Protein AF-A0A174I471-F1 (afdb_monomer)

Secondary structure (DSSP, 8-state):
-HHHHHHHHHHHHHHHHHHHHHHTGGGTSTT--HHHHHHHHHHHHHHHHHHHHHHHHTT---STT-HHHHHHHHHHHHHHHHHHHHHHHHHHHHHHHH-

Sequence (99 aa):
MYKRIIIYIFLYNVMWIASIAMCYLDRFIDNINYTFQDFLIIFFELLARTTFVVGAISLFPQEPYSNKRVWFYYMIMGGSLAIIDTFIRLVGTLQKLLF

Structure (mmCIF, N/CA/C/O backbone):
data_AF-A0A174I471-F1
#
_entry.id   AF-A0A174I471-F1
#
loop_
_atom_site.group_PDB
_atom_site.id
_atom_site.type_symbol
_atom_site.label_atom_id
_atom_site.label_alt_id
_atom_site.label_comp_id
_atom_site.label_asym_id
_atom_site.label_entity_id
_atom_site.label_seq_id
_atom_site.pdbx_PDB_ins_code
_atom_site.Cartn_x
_atom_site.Cartn_y
_atom_site.Cartn_z
_atom_site.occupancy
_atom_site.B_iso_or_equiv
_atom_site.auth_seq_id
_atom_site.auth_comp_id
_atom_site.auth_asym_id
_atom_site.auth_atom_id
_atom_site.pdbx_PDB_model_num
ATOM 1 N N . MET A 1 1 ? -21.101 -6.611 10.318 1.00 62.16 1 MET A N 1
ATOM 2 C CA . MET A 1 1 ? -19.719 -6.175 10.620 1.00 62.16 1 MET A CA 1
ATOM 3 C C . MET A 1 1 ? -18.684 -7.146 10.049 1.00 62.16 1 MET A C 1
ATOM 5 O O . MET A 1 1 ? -17.986 -6.757 9.126 1.00 62.16 1 MET A O 1
ATOM 9 N N . TYR A 1 2 ? -18.672 -8.419 10.466 1.00 69.56 2 TYR A N 1
ATOM 10 C CA . TYR A 1 2 ? -17.686 -9.433 10.036 1.00 69.56 2 TYR A CA 1
ATOM 11 C C . TYR A 1 2 ? -17.497 -9.590 8.515 1.00 69.56 2 TYR A C 1
ATOM 13 O O . TYR A 1 2 ? -16.368 -9.577 8.040 1.00 69.56 2 TYR A O 1
ATOM 21 N N . LYS A 1 3 ? -18.582 -9.655 7.727 1.00 79.56 3 LYS A N 1
ATOM 22 C CA . LYS A 1 3 ? -18.484 -9.770 6.256 1.00 79.56 3 LYS A CA 1
ATOM 23 C C . LYS A 1 3 ? -17.699 -8.622 5.603 1.00 79.56 3 LYS A C 1
ATOM 25 O O . LYS A 1 3 ? -16.954 -8.868 4.666 1.00 79.56 3 LYS A O 1
ATOM 30 N N . ARG A 1 4 ? -17.833 -7.384 6.101 1.00 78.94 4 ARG A N 1
ATOM 31 C CA . ARG A 1 4 ? -17.100 -6.225 5.553 1.00 78.94 4 ARG A CA 1
ATOM 32 C C . ARG A 1 4 ? -15.609 -6.307 5.876 1.00 78.94 4 ARG A C 1
ATOM 34 O O . ARG A 1 4 ? -14.795 -6.049 5.002 1.00 78.94 4 ARG A O 1
ATOM 41 N N . ILE A 1 5 ? -15.266 -6.739 7.090 1.00 83.56 5 ILE A N 1
ATOM 42 C CA . ILE A 1 5 ? -13.874 -6.950 7.518 1.00 83.56 5 ILE A CA 1
ATOM 43 C C . ILE A 1 5 ? -13.185 -7.964 6.612 1.00 83.56 5 ILE A C 1
ATOM 45 O O . ILE A 1 5 ? -12.105 -7.696 6.100 1.00 83.56 5 ILE A O 1
ATOM 49 N N . ILE A 1 6 ? -13.837 -9.107 6.385 1.00 87.31 6 ILE A N 1
ATOM 50 C CA . ILE A 1 6 ? -13.298 -10.185 5.550 1.00 87.31 6 ILE A CA 1
ATOM 51 C C . ILE A 1 6 ? -13.014 -9.678 4.134 1.00 87.31 6 ILE A C 1
ATOM 53 O O . ILE A 1 6 ? -11.959 -9.982 3.590 1.00 87.31 6 ILE A O 1
ATOM 57 N N . ILE A 1 7 ? -13.906 -8.861 3.564 1.00 90.88 7 ILE A N 1
ATOM 58 C CA . ILE A 1 7 ? -13.706 -8.271 2.234 1.00 90.88 7 ILE A CA 1
ATOM 59 C C . ILE A 1 7 ? -12.475 -7.359 2.215 1.00 90.88 7 ILE A C 1
ATOM 61 O O . ILE A 1 7 ? -11.635 -7.515 1.337 1.00 90.88 7 ILE A O 1
ATOM 65 N N . TYR A 1 8 ? -12.326 -6.444 3.177 1.00 90.06 8 TYR A N 1
ATOM 66 C CA . TYR A 1 8 ? -11.164 -5.547 3.206 1.00 90.06 8 TYR A CA 1
ATOM 67 C C . TYR A 1 8 ? -9.849 -6.289 3.446 1.00 90.06 8 TYR A C 1
ATOM 69 O O . TYR A 1 8 ? -8.851 -5.962 2.811 1.00 90.06 8 TYR A O 1
ATOM 77 N N . ILE A 1 9 ? -9.848 -7.316 4.301 1.00 90.19 9 ILE A N 1
ATOM 78 C CA . ILE A 1 9 ? -8.680 -8.183 4.500 1.00 90.19 9 ILE A CA 1
ATOM 79 C C . ILE A 1 9 ? -8.352 -8.923 3.204 1.00 90.19 9 ILE A C 1
ATOM 81 O O . ILE A 1 9 ? -7.195 -8.958 2.796 1.00 90.19 9 ILE A O 1
ATOM 85 N N . PHE A 1 10 ? -9.351 -9.497 2.538 1.00 93.94 10 PHE A N 1
ATOM 86 C CA . PHE A 1 10 ? -9.148 -10.196 1.275 1.00 93.94 10 PHE A CA 1
ATOM 87 C C . PHE A 1 10 ? -8.571 -9.259 0.207 1.00 93.94 10 PHE A C 1
ATOM 89 O O . PHE A 1 10 ? -7.534 -9.566 -0.371 1.00 93.94 10 PHE A O 1
ATOM 96 N N . LEU A 1 11 ? -9.176 -8.085 0.008 1.00 94.12 11 LEU A N 1
ATOM 97 C CA . LEU A 1 11 ? -8.710 -7.083 -0.954 1.00 94.12 11 LEU A CA 1
ATOM 98 C C . LEU A 1 11 ? -7.286 -6.606 -0.650 1.00 94.12 11 LEU A C 1
ATOM 100 O O . LEU A 1 11 ? -6.460 -6.544 -1.555 1.00 94.12 11 LEU A O 1
ATOM 104 N N . TYR A 1 12 ? -6.983 -6.333 0.621 1.00 93.81 12 TYR A N 1
ATOM 105 C CA . TYR A 1 12 ? -5.638 -5.975 1.067 1.00 93.81 12 TYR A CA 1
ATOM 106 C C . TYR A 1 12 ? -4.607 -7.038 0.670 1.00 93.81 12 TYR A C 1
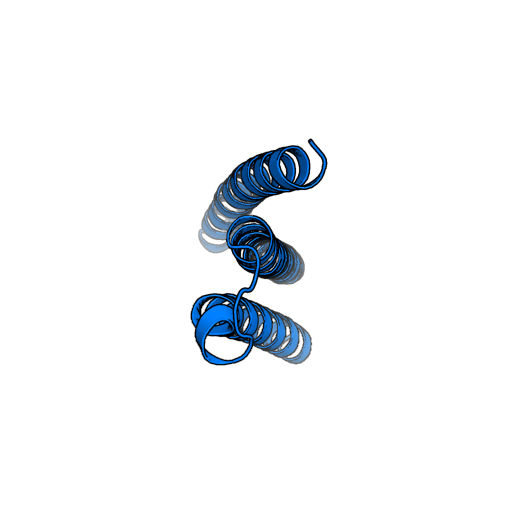ATOM 108 O O . TYR A 1 12 ? -3.586 -6.715 0.068 1.00 93.81 12 TYR A O 1
ATOM 116 N N . ASN A 1 13 ? -4.889 -8.313 0.958 1.00 94.38 13 ASN A N 1
ATOM 117 C CA . ASN A 1 13 ? -3.984 -9.412 0.624 1.00 94.38 13 ASN A CA 1
ATOM 118 C C . ASN A 1 13 ? -3.834 -9.593 -0.891 1.00 94.38 13 ASN A C 1
ATOM 120 O O . ASN A 1 13 ? -2.721 -9.790 -1.368 1.00 94.38 13 ASN A O 1
ATOM 124 N N . VAL A 1 14 ? -4.923 -9.479 -1.655 1.00 96.25 14 VAL A N 1
ATOM 125 C CA . VAL A 1 14 ? -4.880 -9.558 -3.123 1.00 96.25 14 VAL A CA 1
ATOM 126 C C . VAL A 1 14 ? -3.985 -8.464 -3.707 1.00 96.25 14 VAL A C 1
ATOM 128 O O . VAL A 1 14 ? -3.177 -8.750 -4.585 1.00 96.25 14 VAL A O 1
ATOM 131 N N . MET A 1 15 ? -4.074 -7.230 -3.204 1.00 96.31 15 MET A N 1
ATOM 132 C CA . MET A 1 15 ? -3.236 -6.122 -3.675 1.00 96.31 15 MET A CA 1
ATOM 133 C C . MET A 1 15 ? -1.755 -6.321 -3.331 1.00 96.31 15 MET A C 1
ATOM 135 O O . MET A 1 15 ? -0.898 -6.038 -4.165 1.00 96.31 15 MET A O 1
ATOM 139 N N . TRP A 1 16 ? -1.440 -6.875 -2.157 1.00 95.81 16 TRP A N 1
ATOM 140 C CA . TRP A 1 16 ? -0.059 -7.241 -1.820 1.00 95.81 16 TRP A CA 1
ATOM 141 C C . TRP A 1 16 ? 0.485 -8.372 -2.686 1.00 95.81 16 TRP A C 1
ATOM 143 O O . TRP A 1 16 ? 1.616 -8.287 -3.154 1.00 95.81 16 TRP A O 1
ATOM 153 N N . ILE A 1 17 ? -0.318 -9.404 -2.953 1.00 95.94 17 ILE A N 1
ATOM 154 C CA . ILE A 1 17 ? 0.067 -10.486 -3.867 1.00 95.94 17 ILE A CA 1
ATOM 155 C C . ILE A 1 17 ? 0.309 -9.928 -5.271 1.00 95.94 17 ILE A C 1
ATOM 157 O O . ILE A 1 17 ? 1.296 -10.295 -5.902 1.00 95.94 17 ILE A O 1
ATOM 161 N N . ALA A 1 18 ? -0.543 -9.015 -5.745 1.00 94.00 18 A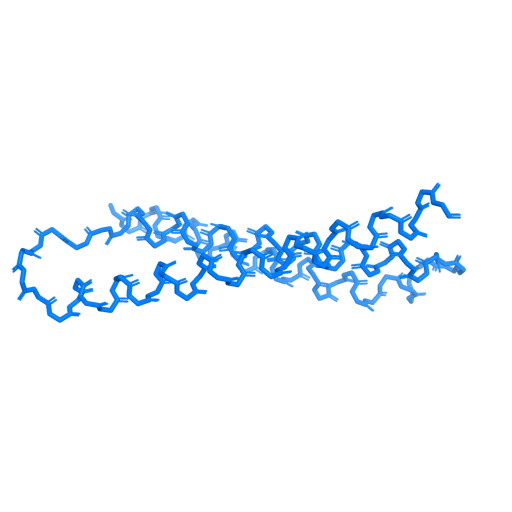LA A N 1
ATOM 162 C CA . ALA A 1 18 ? -0.344 -8.345 -7.025 1.00 94.00 18 ALA A CA 1
ATOM 163 C C . ALA A 1 18 ? 0.965 -7.539 -7.043 1.00 94.00 18 ALA A C 1
ATOM 165 O O . ALA A 1 18 ? 1.731 -7.673 -7.989 1.00 94.00 18 ALA A O 1
ATOM 166 N N . SER A 1 19 ? 1.271 -6.779 -5.985 1.00 94.44 19 SER A N 1
ATOM 167 C CA . SER A 1 19 ? 2.544 -6.051 -5.856 1.00 94.44 19 SER A CA 1
ATOM 168 C C . SER A 1 19 ? 3.754 -6.996 -5.922 1.00 94.44 19 SER A C 1
ATOM 170 O O . SER A 1 19 ? 4.674 -6.764 -6.703 1.00 94.44 19 SER A O 1
ATOM 172 N N . ILE A 1 20 ? 3.712 -8.124 -5.204 1.00 93.94 20 ILE A N 1
ATOM 173 C CA . ILE A 1 20 ? 4.764 -9.154 -5.252 1.00 93.94 20 ILE A CA 1
ATOM 174 C C . ILE A 1 20 ? 4.875 -9.768 -6.651 1.00 93.94 20 ILE A C 1
ATOM 176 O O . ILE A 1 20 ? 5.981 -9.981 -7.139 1.00 93.94 20 ILE A O 1
ATOM 180 N N . ALA A 1 21 ? 3.754 -10.040 -7.319 1.00 93.88 21 ALA A N 1
ATOM 181 C CA . ALA A 1 21 ? 3.761 -10.559 -8.683 1.00 93.88 21 ALA A CA 1
ATOM 182 C C . ALA A 1 21 ? 4.415 -9.569 -9.661 1.00 93.88 21 ALA A C 1
ATOM 184 O O . ALA A 1 21 ? 5.182 -9.994 -10.524 1.00 93.88 21 ALA A O 1
ATOM 185 N N . MET A 1 22 ? 4.193 -8.260 -9.483 1.00 94.25 22 MET A N 1
ATOM 186 C CA . MET A 1 22 ? 4.854 -7.227 -10.289 1.00 94.25 22 MET A CA 1
ATOM 187 C C . MET A 1 22 ? 6.374 -7.210 -10.086 1.00 94.25 22 MET A C 1
ATOM 189 O O . MET A 1 22 ? 7.103 -6.943 -11.038 1.00 94.25 22 MET A O 1
ATOM 193 N N . CYS A 1 23 ? 6.887 -7.586 -8.910 1.00 92.31 23 CYS A N 1
ATOM 194 C CA . CYS A 1 23 ? 8.331 -7.756 -8.699 1.00 92.31 23 CYS A CA 1
ATOM 195 C C . CYS A 1 23 ? 8.953 -8.854 -9.575 1.00 92.31 23 CYS A C 1
ATOM 197 O O . CYS A 1 23 ? 10.148 -8.798 -9.833 1.00 92.31 23 CYS A O 1
ATOM 199 N N . TYR A 1 24 ? 8.164 -9.829 -10.033 1.00 91.44 24 TYR A N 1
ATOM 200 C CA . TYR A 1 24 ? 8.621 -10.917 -10.905 1.00 91.44 24 TYR A CA 1
ATOM 201 C C . TYR A 1 24 ? 8.239 -10.716 -12.375 1.00 91.44 24 TYR A C 1
ATOM 203 O O . TYR A 1 24 ? 8.407 -11.632 -13.179 1.00 91.44 24 TYR A O 1
ATOM 211 N N . LEU A 1 25 ? 7.685 -9.554 -12.731 1.00 90.69 25 LEU A N 1
ATOM 212 C CA . LEU A 1 25 ? 7.176 -9.280 -14.073 1.00 90.69 25 LEU A CA 1
ATOM 213 C C . LEU A 1 25 ? 8.275 -9.353 -15.147 1.00 90.69 25 LEU A C 1
ATOM 215 O O . LEU A 1 25 ? 8.012 -9.816 -16.255 1.00 90.69 25 LEU A O 1
ATOM 219 N N . ASP A 1 26 ? 9.506 -8.984 -14.793 1.00 89.94 26 ASP A N 1
ATOM 220 C CA . ASP A 1 26 ? 10.719 -9.114 -15.615 1.00 89.94 26 ASP A CA 1
ATOM 221 C C . ASP A 1 26 ? 11.021 -10.553 -16.047 1.00 89.94 26 ASP A C 1
ATOM 223 O O . ASP A 1 26 ? 11.574 -10.771 -17.119 1.00 89.94 26 ASP A O 1
ATOM 227 N N . ARG A 1 27 ? 10.627 -11.550 -15.247 1.00 89.19 27 ARG A N 1
ATOM 228 C CA . ARG A 1 27 ? 10.789 -12.969 -15.597 1.00 89.19 27 ARG A CA 1
ATOM 229 C C . ARG A 1 27 ? 9.770 -13.459 -16.619 1.00 89.19 27 ARG A C 1
ATOM 231 O O . ARG A 1 27 ? 9.966 -14.527 -17.192 1.00 89.19 27 ARG A O 1
ATOM 238 N N . PHE A 1 28 ? 8.662 -12.739 -16.784 1.00 87.25 28 PHE A N 1
ATOM 239 C CA . PHE A 1 28 ? 7.575 -13.115 -17.688 1.00 87.25 28 PHE A CA 1
ATOM 240 C C . PHE A 1 28 ? 7.571 -12.299 -18.981 1.00 87.25 28 PHE A C 1
ATOM 242 O O . PHE A 1 28 ? 7.077 -12.784 -19.996 1.00 87.25 28 PHE A O 1
ATOM 249 N N . ILE A 1 29 ? 8.079 -11.065 -18.941 1.00 88.06 29 ILE A N 1
ATOM 250 C CA . ILE A 1 29 ? 8.111 -10.149 -20.078 1.00 88.06 29 ILE A CA 1
ATOM 251 C C . ILE A 1 29 ? 9.558 -9.741 -20.333 1.00 88.06 29 ILE A C 1
ATOM 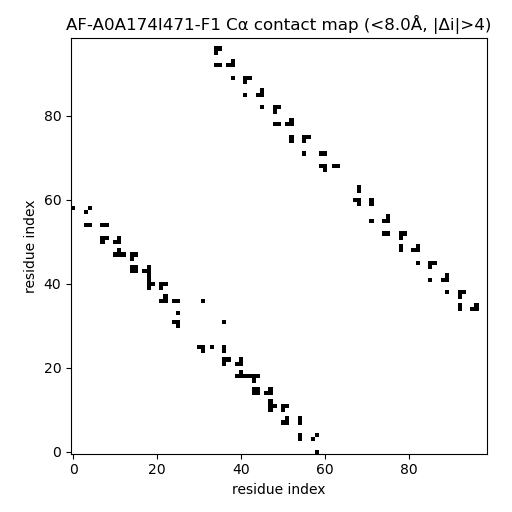253 O O . ILE A 1 29 ? 10.132 -8.945 -19.586 1.00 88.06 29 ILE A O 1
ATOM 257 N N . ASP A 1 30 ? 10.118 -10.252 -21.427 1.00 86.44 30 ASP A N 1
ATOM 258 C CA . ASP A 1 30 ? 11.461 -9.886 -21.860 1.00 86.44 30 ASP A CA 1
ATOM 259 C C . ASP A 1 30 ? 11.554 -8.382 -22.160 1.00 86.44 30 ASP A C 1
ATOM 261 O O . ASP A 1 30 ? 10.683 -7.797 -22.809 1.00 86.44 30 ASP A O 1
ATOM 265 N N . ASN A 1 31 ? 12.650 -7.764 -21.709 1.00 85.88 31 ASN A N 1
ATOM 266 C CA . ASN A 1 31 ? 12.977 -6.351 -21.933 1.0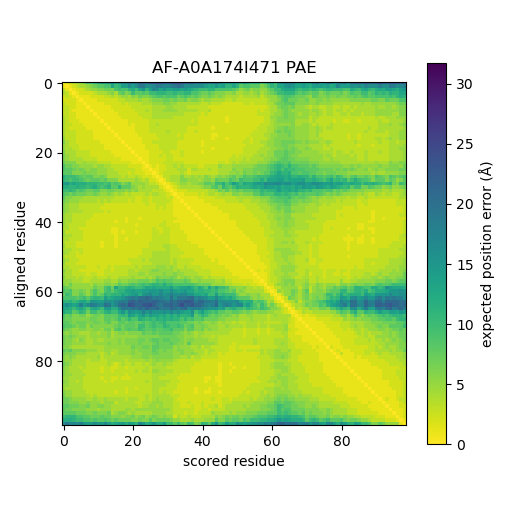0 85.88 31 ASN A CA 1
ATOM 267 C C . ASN A 1 31 ? 11.921 -5.353 -21.410 1.00 85.88 31 ASN A C 1
ATOM 269 O O . ASN A 1 31 ? 11.733 -4.272 -21.978 1.00 85.88 31 ASN A O 1
ATOM 273 N N . ILE A 1 32 ? 11.221 -5.700 -20.326 1.00 89.25 32 ILE A N 1
ATOM 274 C CA . ILE A 1 32 ? 10.329 -4.759 -19.650 1.00 89.25 32 ILE A CA 1
ATOM 275 C C . ILE A 1 32 ? 11.107 -3.545 -19.120 1.00 89.25 32 ILE A C 1
ATOM 277 O O . ILE A 1 32 ? 12.212 -3.659 -18.592 1.00 89.25 32 ILE A O 1
ATOM 281 N N . ASN A 1 33 ? 10.516 -2.355 -19.239 1.00 90.88 33 ASN A N 1
ATOM 282 C CA . ASN A 1 33 ? 11.096 -1.150 -18.660 1.00 90.88 33 ASN A CA 1
ATOM 283 C C . ASN A 1 33 ? 11.050 -1.235 -17.124 1.00 90.88 33 ASN A C 1
ATOM 285 O O . ASN A 1 33 ? 9.970 -1.216 -16.530 1.00 90.88 33 ASN A O 1
ATOM 289 N N . TYR A 1 34 ? 12.218 -1.265 -16.482 1.00 89.38 34 TYR A N 1
ATOM 290 C CA . TYR A 1 34 ? 12.338 -1.311 -15.023 1.00 89.38 34 TYR A CA 1
ATOM 291 C C . TYR A 1 34 ? 11.612 -0.157 -14.314 1.00 89.38 34 TYR A C 1
ATOM 293 O O . TYR A 1 34 ? 11.029 -0.371 -13.256 1.00 89.38 34 TYR A O 1
ATOM 301 N N . THR A 1 35 ? 11.564 1.043 -14.902 1.00 91.12 35 THR A N 1
ATOM 302 C CA . THR A 1 35 ? 10.808 2.182 -14.348 1.00 91.12 35 THR A CA 1
ATOM 303 C C . THR A 1 35 ? 9.301 1.926 -14.387 1.00 91.12 35 THR A C 1
ATOM 305 O O . THR A 1 35 ? 8.582 2.302 -13.463 1.00 91.12 35 THR A O 1
ATOM 308 N N . PHE A 1 36 ? 8.810 1.259 -15.436 1.00 91.50 36 PHE A N 1
ATOM 309 C CA . PHE A 1 36 ? 7.402 0.868 -15.539 1.00 91.50 36 PHE A CA 1
ATOM 310 C C . PHE A 1 36 ? 7.050 -0.226 -14.532 1.00 91.50 36 PHE A C 1
ATOM 312 O O . PHE A 1 36 ? 6.001 -0.170 -13.894 1.00 91.50 36 PHE A O 1
ATOM 319 N N . GLN A 1 37 ? 7.947 -1.191 -14.344 1.00 93.38 37 GLN A N 1
ATOM 320 C CA . GLN A 1 37 ? 7.777 -2.233 -13.340 1.00 93.38 37 GLN A CA 1
ATOM 321 C C . GLN A 1 37 ? 7.765 -1.649 -11.916 1.00 93.38 37 GLN A C 1
ATOM 323 O O . GLN A 1 37 ? 6.864 -1.969 -11.143 1.00 93.38 37 GLN A O 1
ATOM 328 N N . ASP A 1 38 ? 8.690 -0.739 -11.590 1.00 93.75 38 ASP A N 1
ATOM 329 C CA . ASP A 1 38 ? 8.728 -0.034 -10.298 1.00 93.75 38 ASP A CA 1
ATOM 330 C C . ASP A 1 38 ? 7.449 0.790 -10.063 1.00 93.75 38 ASP A C 1
ATOM 332 O O . ASP A 1 38 ? 6.844 0.725 -8.991 1.00 93.75 38 ASP A O 1
ATOM 336 N N . PHE A 1 39 ? 6.952 1.477 -11.099 1.00 94.88 39 PHE A N 1
ATOM 337 C CA . PHE A 1 39 ? 5.662 2.170 -11.048 1.00 94.88 39 PHE A CA 1
ATOM 338 C C . PHE A 1 39 ? 4.507 1.219 -10.693 1.00 94.88 39 PHE A C 1
ATOM 340 O O . PHE A 1 39 ? 3.707 1.529 -9.809 1.00 94.88 39 PHE A O 1
ATOM 347 N N . LEU A 1 40 ? 4.422 0.048 -11.337 1.00 94.81 40 LEU A N 1
ATOM 348 C CA . LEU A 1 40 ? 3.374 -0.937 -11.054 1.00 94.81 40 LEU A CA 1
ATOM 349 C C . LEU A 1 40 ? 3.458 -1.475 -9.620 1.00 94.81 40 LEU A C 1
ATOM 351 O O . LEU A 1 40 ? 2.430 -1.580 -8.949 1.00 94.81 40 LEU A O 1
ATOM 355 N N . ILE A 1 41 ? 4.662 -1.777 -9.128 1.00 95.69 41 ILE A N 1
ATOM 356 C CA . ILE A 1 41 ? 4.877 -2.258 -7.755 1.00 95.69 41 ILE A CA 1
ATOM 357 C C . ILE A 1 41 ? 4.345 -1.235 -6.745 1.00 95.69 41 ILE A C 1
ATOM 359 O O . ILE A 1 41 ? 3.520 -1.583 -5.892 1.00 95.69 41 ILE A O 1
ATOM 363 N N . ILE A 1 42 ? 4.765 0.028 -6.883 1.00 95.62 42 ILE A N 1
ATOM 364 C CA . ILE A 1 42 ? 4.375 1.126 -5.988 1.00 95.62 42 ILE A CA 1
ATOM 365 C C . ILE A 1 42 ? 2.873 1.423 -6.108 1.00 95.62 42 ILE A C 1
ATOM 367 O O . ILE A 1 42 ? 2.216 1.724 -5.110 1.00 95.62 42 ILE A O 1
ATOM 371 N N . PHE A 1 43 ? 2.293 1.294 -7.304 1.00 96.19 43 PHE A N 1
ATOM 372 C CA . PHE A 1 43 ? 0.861 1.487 -7.523 1.00 96.19 43 PHE A CA 1
ATOM 373 C C . PHE A 1 43 ? 0.018 0.481 -6.725 1.00 96.19 43 PHE A C 1
ATOM 375 O O . PHE A 1 43 ? -0.902 0.876 -6.003 1.00 96.19 43 PHE A O 1
ATOM 382 N N . PHE A 1 44 ? 0.340 -0.814 -6.796 1.00 96.69 44 PHE A N 1
ATOM 383 C CA . PHE A 1 44 ? -0.378 -1.831 -6.019 1.00 96.69 44 PHE A CA 1
ATOM 384 C C . PHE A 1 44 ? -0.126 -1.705 -4.514 1.00 96.69 44 PHE A C 1
ATOM 386 O O . PHE A 1 44 ? -1.045 -1.932 -3.725 1.00 96.69 44 PHE A O 1
ATOM 393 N N . GLU A 1 45 ? 1.071 -1.280 -4.107 1.00 96.12 45 GLU A N 1
ATOM 394 C CA . GLU A 1 45 ? 1.369 -0.973 -2.707 1.00 96.12 45 GLU A CA 1
ATOM 395 C C . GLU A 1 45 ? 0.485 0.177 -2.182 1.00 96.12 45 GLU A C 1
ATOM 397 O O . GLU A 1 45 ? -0.101 0.077 -1.098 1.00 96.12 45 GLU A O 1
ATOM 402 N N . LEU A 1 46 ? 0.305 1.240 -2.973 1.00 96.94 46 LEU A N 1
ATOM 403 C CA . LEU A 1 46 ? -0.575 2.362 -2.637 1.00 96.94 46 LEU A CA 1
ATOM 404 C C . LEU A 1 46 ? -2.040 1.921 -2.501 1.00 96.94 46 LEU A C 1
ATOM 406 O O . LEU A 1 46 ? -2.729 2.329 -1.557 1.00 96.94 46 LEU A O 1
ATOM 410 N N . LEU A 1 47 ? -2.516 1.068 -3.414 1.00 96.00 47 LEU A N 1
ATOM 411 C CA . LEU A 1 47 ? -3.864 0.499 -3.346 1.00 96.00 47 LEU A CA 1
ATOM 412 C C . LEU A 1 47 ? -4.049 -0.352 -2.085 1.00 96.00 47 LEU A C 1
ATOM 414 O O . LEU A 1 47 ? -5.060 -0.203 -1.390 1.00 96.00 47 LEU A O 1
ATOM 418 N N . ALA A 1 48 ? -3.070 -1.197 -1.750 1.00 95.50 48 ALA A N 1
ATOM 419 C CA . ALA A 1 48 ? -3.115 -2.037 -0.558 1.00 95.50 48 ALA A CA 1
ATOM 420 C C . ALA A 1 48 ? -3.200 -1.183 0.715 1.00 95.50 48 ALA A C 1
ATOM 422 O O . ALA A 1 48 ? -4.084 -1.387 1.551 1.00 95.50 48 ALA A O 1
ATOM 423 N N . ARG A 1 49 ? -2.333 -0.170 0.839 1.00 94.50 49 ARG A N 1
ATOM 424 C CA . ARG A 1 49 ? -2.303 0.748 1.990 1.00 94.50 49 ARG A CA 1
ATOM 425 C C . ARG A 1 49 ? -3.604 1.546 2.121 1.00 94.50 49 ARG A C 1
ATOM 427 O O . ARG A 1 49 ? -4.155 1.633 3.218 1.00 94.50 49 ARG A O 1
ATOM 434 N N . THR A 1 50 ? -4.152 2.046 1.013 1.00 93.88 50 THR A N 1
ATOM 435 C CA . THR A 1 50 ? -5.454 2.738 1.001 1.00 93.88 50 THR A CA 1
ATOM 436 C C . THR A 1 50 ? -6.587 1.813 1.443 1.00 93.88 50 THR A C 1
ATOM 438 O O . THR A 1 50 ? -7.388 2.174 2.304 1.00 93.88 50 THR A O 1
ATOM 441 N N . THR A 1 51 ? -6.625 0.587 0.921 1.00 93.56 51 THR A N 1
ATOM 442 C CA . THR A 1 51 ? -7.647 -0.412 1.267 1.00 93.56 51 THR A CA 1
ATOM 443 C C . THR A 1 51 ? -7.590 -0.794 2.743 1.00 93.56 51 THR A C 1
ATOM 445 O O . THR A 1 51 ? -8.634 -0.935 3.382 1.00 93.56 51 THR A O 1
ATOM 448 N N . PHE A 1 52 ? -6.386 -0.898 3.311 1.00 91.56 52 PHE A N 1
ATOM 449 C CA . PHE A 1 52 ? -6.192 -1.138 4.739 1.00 91.56 52 PHE A CA 1
ATOM 450 C C . PHE A 1 52 ? -6.777 -0.013 5.595 1.00 91.56 52 PHE A C 1
ATOM 452 O O . PHE A 1 52 ? -7.544 -0.282 6.518 1.00 91.56 52 PHE A O 1
ATOM 459 N N . VAL A 1 53 ? -6.468 1.247 5.269 1.00 91.94 53 VAL A N 1
ATOM 460 C CA . VAL A 1 53 ? -6.968 2.412 6.015 1.00 91.94 53 VAL A CA 1
ATOM 461 C C . VAL A 1 53 ? -8.487 2.535 5.896 1.00 91.94 53 VAL A C 1
ATOM 463 O O . VAL A 1 53 ? -9.161 2.707 6.909 1.00 91.94 53 VAL A O 1
ATOM 466 N N . VAL A 1 54 ? -9.060 2.364 4.701 1.00 90.75 54 VAL A N 1
ATOM 467 C CA . VAL A 1 54 ? -10.523 2.374 4.504 1.00 90.75 54 VAL A CA 1
ATOM 468 C C . VAL A 1 54 ? -11.193 1.237 5.284 1.00 90.75 54 VAL A C 1
ATOM 470 O O . VAL A 1 54 ? -12.209 1.447 5.955 1.00 90.75 54 VAL A O 1
ATOM 473 N N . GLY A 1 55 ? -10.600 0.042 5.258 1.00 88.69 55 GLY A N 1
ATOM 474 C CA . GLY A 1 55 ? -11.056 -1.098 6.045 1.00 88.69 55 GLY A CA 1
ATOM 475 C C . GLY A 1 55 ? -11.014 -0.818 7.546 1.00 88.69 55 GLY A C 1
ATOM 476 O O . GLY A 1 55 ? -12.000 -1.077 8.240 1.00 88.69 55 GLY A O 1
ATOM 477 N N . ALA A 1 56 ? -9.930 -0.214 8.034 1.00 85.81 56 ALA A N 1
ATOM 478 C CA . ALA A 1 56 ? -9.798 0.213 9.419 1.00 85.81 56 ALA A CA 1
ATOM 479 C C . ALA A 1 56 ? -10.880 1.236 9.792 1.00 85.81 56 ALA A C 1
ATOM 481 O O . ALA A 1 56 ? -11.581 1.010 10.772 1.00 85.81 56 ALA A O 1
ATOM 482 N N . ILE A 1 57 ? -11.110 2.287 8.991 1.00 87.56 57 ILE A N 1
ATOM 483 C CA . ILE A 1 57 ? -12.170 3.294 9.224 1.00 87.56 57 ILE A CA 1
ATOM 484 C C . ILE A 1 57 ? -13.547 2.635 9.342 1.00 87.56 57 ILE A C 1
ATOM 486 O O . ILE A 1 57 ? -14.333 2.985 10.222 1.00 87.56 57 ILE A O 1
ATOM 490 N N . SER A 1 58 ? -13.831 1.634 8.505 1.00 84.50 58 SER A N 1
ATOM 491 C CA . SER A 1 58 ? -15.099 0.896 8.555 1.00 84.50 58 SER A CA 1
ATOM 492 C C . SER A 1 58 ? -15.319 0.121 9.866 1.00 84.50 58 SER A C 1
ATOM 494 O O . SER A 1 58 ? -16.442 -0.294 10.159 1.00 84.50 58 SER A O 1
ATOM 496 N N . LEU A 1 59 ? -14.255 -0.054 10.654 1.00 81.88 59 LEU A N 1
ATOM 497 C CA . LEU A 1 59 ? -14.211 -0.735 11.944 1.00 81.88 59 LEU A CA 1
ATOM 498 C C . LEU A 1 59 ? -14.146 0.220 13.137 1.00 81.88 59 LEU A C 1
ATOM 500 O O . LEU A 1 59 ? -13.741 -0.193 14.225 1.00 81.88 59 LEU A O 1
ATOM 504 N N . PHE A 1 60 ? -14.540 1.481 12.946 1.00 81.94 60 PHE A N 1
ATOM 505 C CA . PHE A 1 60 ? -14.488 2.496 13.991 1.00 81.94 60 PHE A CA 1
ATOM 506 C C . PHE A 1 60 ? -15.067 1.984 15.330 1.00 81.94 60 PHE A C 1
ATOM 508 O O . PHE A 1 60 ? -16.234 1.573 15.383 1.00 81.94 60 PHE A O 1
ATOM 515 N N . PRO A 1 61 ? -14.279 1.993 16.423 1.00 78.50 61 PRO A N 1
ATOM 516 C CA . PRO A 1 61 ? -14.728 1.469 17.706 1.00 78.50 61 PRO A CA 1
ATOM 517 C C . PRO A 1 61 ? -15.819 2.362 18.311 1.00 78.50 61 PRO A C 1
ATOM 519 O O . PRO A 1 61 ? -15.602 3.544 18.593 1.00 78.50 61 PRO A O 1
ATOM 522 N N . GLN A 1 62 ? -16.996 1.776 18.547 1.00 75.81 62 GLN A N 1
ATOM 523 C CA . GLN A 1 62 ? -18.169 2.507 19.039 1.00 75.81 62 GLN A CA 1
ATOM 524 C C . GLN A 1 62 ? -18.028 2.968 20.495 1.00 75.81 62 GLN A C 1
ATOM 526 O O . GLN A 1 62 ? -18.549 4.022 20.850 1.00 75.81 62 GLN A O 1
ATOM 531 N N . GLU A 1 63 ? -17.265 2.242 21.314 1.00 78.19 63 GLU A N 1
ATOM 532 C CA . GLU A 1 63 ? -17.042 2.602 22.716 1.00 78.19 63 GLU A CA 1
ATOM 533 C C . GLU A 1 63 ? -16.194 3.885 22.850 1.00 78.19 63 GLU A C 1
ATOM 535 O O . GLU A 1 63 ? -15.083 3.960 22.296 1.00 78.19 63 GLU A O 1
ATOM 540 N N . PRO A 1 64 ? -16.687 4.906 23.576 1.00 69.38 64 PRO A N 1
ATOM 541 C CA . PRO A 1 64 ? -15.907 6.092 23.903 1.00 69.38 64 PRO A CA 1
ATOM 542 C C . PRO A 1 64 ? -14.825 5.758 24.949 1.00 69.38 64 PRO A C 1
ATOM 544 O O . PRO A 1 64 ? -15.051 4.960 25.850 1.00 69.38 64 PRO A O 1
ATOM 547 N N . TYR A 1 65 ? -13.639 6.367 24.816 1.00 66.06 65 TYR A N 1
ATOM 548 C CA . TYR A 1 65 ? -12.505 6.245 25.756 1.00 66.06 65 TYR A CA 1
ATOM 549 C C . TYR A 1 65 ? -11.979 4.815 26.017 1.00 66.06 65 TYR A C 1
ATOM 551 O O . TYR A 1 65 ? -11.587 4.474 27.127 1.00 66.06 65 TYR A O 1
ATOM 559 N N . SER A 1 66 ? -11.913 3.981 24.974 1.00 78.38 66 SER A N 1
ATOM 560 C CA . SER A 1 66 ? -11.279 2.653 25.023 1.00 78.38 66 SER A CA 1
ATOM 561 C C . SER A 1 66 ? -9.858 2.673 24.445 1.00 78.38 66 SER A C 1
ATOM 563 O O . SER A 1 66 ? -9.607 3.357 23.448 1.00 78.38 66 SER A O 1
ATOM 565 N N . ASN A 1 67 ? -8.954 1.832 24.968 1.00 82.06 67 ASN A N 1
ATOM 566 C CA . ASN A 1 67 ? -7.642 1.563 24.350 1.00 82.06 67 ASN A CA 1
ATOM 567 C C . ASN A 1 67 ? -7.770 1.195 22.862 1.00 82.06 67 ASN A C 1
ATOM 569 O O . ASN A 1 67 ? -6.921 1.565 22.054 1.00 82.06 67 ASN A O 1
ATOM 573 N N . LYS A 1 68 ? -8.869 0.539 22.467 1.00 81.19 68 LYS A N 1
ATOM 574 C CA . LYS A 1 68 ? -9.166 0.209 21.063 1.00 81.19 68 LYS A CA 1
ATOM 575 C C . LYS A 1 68 ? -9.244 1.453 20.169 1.00 81.19 68 LYS A C 1
ATOM 577 O O . LYS A 1 68 ? -8.834 1.400 19.015 1.00 81.19 68 LYS A O 1
ATOM 582 N N . ARG A 1 69 ? -9.743 2.578 20.695 1.00 82.69 69 ARG A N 1
ATOM 583 C CA . ARG A 1 69 ? -9.860 3.848 19.964 1.00 82.69 69 ARG A CA 1
ATOM 584 C C . ARG A 1 69 ? -8.509 4.553 19.818 1.00 82.69 69 ARG A C 1
ATOM 586 O O . ARG A 1 69 ? -8.250 5.139 18.774 1.00 82.69 69 ARG A O 1
ATOM 593 N N . VAL A 1 70 ? -7.625 4.435 20.810 1.00 85.81 70 VAL A N 1
ATOM 594 C CA . VAL A 1 70 ? -6.236 4.922 20.712 1.00 85.81 70 VAL A CA 1
ATOM 595 C C . VAL A 1 70 ? -5.482 4.167 19.615 1.00 85.81 70 VAL A C 1
ATOM 597 O O . VAL A 1 70 ? -4.918 4.788 18.716 1.00 85.81 70 VAL A O 1
ATOM 600 N N . TRP A 1 71 ? -5.549 2.831 19.626 1.00 83.44 71 TRP A N 1
ATOM 601 C CA . TRP A 1 71 ? -4.951 1.992 18.581 1.00 83.44 71 TRP A CA 1
ATOM 602 C C . TRP A 1 71 ? -5.544 2.252 17.196 1.00 83.44 71 TRP A C 1
ATOM 604 O O . TRP A 1 71 ? -4.814 2.255 16.208 1.00 83.44 71 TRP A O 1
ATOM 614 N N . PHE A 1 72 ? -6.849 2.522 17.117 1.00 87.50 72 PHE A N 1
ATOM 615 C CA . PHE A 1 72 ? -7.492 2.955 15.881 1.00 87.50 72 PHE A CA 1
ATOM 616 C C . PHE A 1 72 ? -6.851 4.238 15.332 1.00 87.50 72 PHE A C 1
ATOM 618 O O . PHE A 1 72 ? -6.426 4.251 14.180 1.00 87.50 72 PHE A O 1
ATOM 625 N N . TYR A 1 73 ? -6.708 5.291 16.146 1.00 87.50 73 TYR A N 1
ATOM 626 C CA . TYR A 1 73 ? -6.077 6.534 15.688 1.00 87.50 73 TYR A CA 1
ATOM 627 C C . TYR A 1 73 ? -4.622 6.334 15.273 1.00 87.50 73 TYR A C 1
ATOM 629 O O . TYR A 1 73 ? -4.203 6.891 14.261 1.00 87.50 73 TYR A O 1
ATOM 637 N N . TYR A 1 74 ? -3.875 5.502 16.000 1.00 86.69 74 TYR A N 1
ATOM 638 C CA . TYR A 1 74 ? -2.504 5.159 15.634 1.00 86.69 74 TYR A CA 1
ATOM 639 C C . TYR A 1 74 ? -2.432 4.470 14.262 1.00 86.69 74 TYR A C 1
ATOM 641 O O . TYR A 1 74 ? -1.641 4.875 13.412 1.00 86.69 74 TYR A O 1
ATOM 649 N N . MET A 1 75 ? -3.304 3.489 14.004 1.00 86.69 75 MET A N 1
ATOM 650 C CA . MET A 1 75 ? -3.375 2.807 12.707 1.00 86.69 75 MET A CA 1
ATOM 651 C C . MET A 1 75 ? -3.766 3.752 11.565 1.00 86.69 75 MET A C 1
ATOM 653 O O . MET 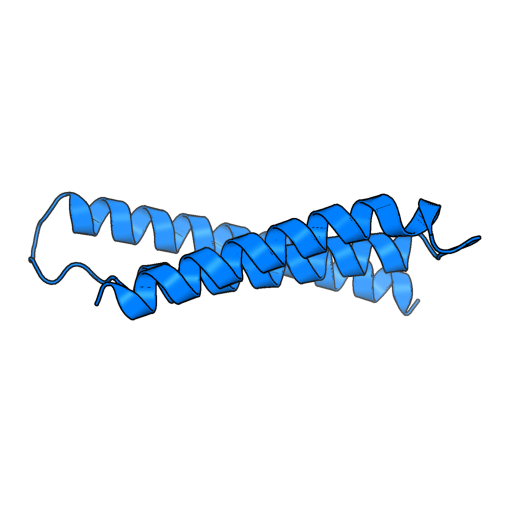A 1 75 ? -3.168 3.679 10.495 1.00 86.69 75 MET A O 1
ATOM 657 N N . ILE A 1 76 ? -4.729 4.656 11.777 1.00 91.62 76 ILE A N 1
ATOM 658 C CA . ILE A 1 76 ? -5.132 5.634 10.756 1.00 91.62 76 ILE A CA 1
ATOM 659 C C . ILE A 1 76 ? -4.018 6.645 10.488 1.00 91.62 76 ILE A C 1
ATOM 661 O O . ILE A 1 76 ? -3.730 6.926 9.327 1.00 91.62 76 ILE A O 1
ATOM 665 N N . MET A 1 77 ? -3.368 7.171 11.527 1.00 92.19 77 MET A N 1
ATOM 666 C CA . MET A 1 77 ? -2.281 8.138 11.375 1.00 92.19 77 MET A CA 1
ATOM 667 C C . MET A 1 77 ? -1.080 7.504 10.662 1.00 92.19 77 MET A C 1
ATOM 669 O O . MET A 1 77 ? -0.625 8.029 9.647 1.00 92.19 77 MET A O 1
ATOM 673 N N . GLY A 1 78 ? -0.619 6.341 11.133 1.00 92.06 78 GLY A N 1
ATOM 674 C CA . GLY A 1 78 ? 0.490 5.613 10.513 1.00 92.06 78 GLY A CA 1
ATOM 675 C C . GLY A 1 78 ? 0.170 5.156 9.089 1.00 92.06 78 GLY A C 1
ATOM 676 O O . GLY A 1 78 ? 0.989 5.312 8.186 1.00 92.06 78 GLY A O 1
ATOM 677 N N . GLY A 1 79 ? -1.049 4.662 8.857 1.00 92.12 79 GLY A N 1
ATOM 678 C CA . GLY A 1 79 ? -1.517 4.287 7.526 1.00 92.12 79 GLY A CA 1
ATOM 679 C C . GLY A 1 79 ? -1.589 5.476 6.567 1.00 92.12 79 GLY A C 1
ATOM 680 O O . GLY A 1 79 ? -1.145 5.361 5.428 1.00 92.12 79 GLY A O 1
ATOM 681 N N . SER A 1 80 ? -2.069 6.634 7.026 1.00 93.00 80 SER A N 1
ATOM 682 C CA . SER A 1 80 ? -2.144 7.852 6.206 1.00 93.00 80 SER A CA 1
ATOM 683 C C . SER A 1 80 ? -0.758 8.371 5.827 1.00 93.00 80 SER A C 1
ATOM 685 O O . SER A 1 80 ? -0.534 8.703 4.666 1.00 93.00 80 SER A O 1
ATOM 687 N N . LEU A 1 81 ? 0.191 8.384 6.770 1.00 95.69 81 LEU A N 1
ATOM 688 C CA . LEU A 1 81 ? 1.583 8.752 6.488 1.00 95.69 81 LEU A CA 1
ATOM 689 C C . LEU A 1 81 ? 2.201 7.830 5.434 1.00 95.69 81 LEU A C 1
ATOM 691 O O . LEU A 1 81 ? 2.824 8.305 4.488 1.00 95.69 81 LEU A O 1
ATOM 695 N N . ALA A 1 82 ? 1.971 6.522 5.554 1.00 94.38 82 ALA A N 1
ATOM 696 C CA . ALA A 1 82 ? 2.473 5.563 4.584 1.00 94.38 82 ALA A CA 1
ATOM 697 C C . ALA A 1 82 ? 1.836 5.726 3.193 1.00 94.38 82 ALA A C 1
ATOM 699 O O . ALA A 1 82 ? 2.522 5.554 2.190 1.00 94.38 82 ALA A O 1
ATOM 700 N N . ILE A 1 83 ? 0.546 6.069 3.112 1.00 96.06 83 ILE A N 1
ATOM 701 C CA . ILE A 1 83 ? -0.127 6.382 1.839 1.00 96.06 83 ILE A CA 1
ATOM 702 C C . ILE A 1 83 ? 0.518 7.604 1.182 1.00 96.06 83 ILE A C 1
ATOM 704 O O . ILE A 1 83 ? 0.806 7.560 -0.009 1.00 96.06 83 ILE A O 1
ATOM 708 N N . ILE A 1 84 ? 0.775 8.669 1.948 1.00 96.69 84 ILE A N 1
ATOM 709 C CA . ILE A 1 84 ? 1.402 9.896 1.435 1.00 96.69 84 ILE A CA 1
ATOM 710 C C . ILE A 1 84 ? 2.805 9.602 0.896 1.00 96.69 84 ILE A C 1
ATOM 712 O O . ILE A 1 84 ? 3.106 9.976 -0.235 1.00 96.69 84 ILE A O 1
ATOM 716 N N . ASP A 1 85 ? 3.639 8.899 1.665 1.00 96.50 85 ASP A N 1
ATOM 717 C CA . ASP A 1 85 ? 4.987 8.509 1.231 1.00 96.50 85 ASP A CA 1
ATOM 718 C C . ASP A 1 85 ? 4.948 7.682 -0.065 1.00 96.50 85 ASP A C 1
ATOM 720 O O . ASP A 1 85 ? 5.609 8.007 -1.055 1.00 96.50 85 ASP A O 1
ATOM 724 N N . THR A 1 86 ? 4.083 6.664 -0.102 1.00 95.25 86 THR A N 1
ATOM 725 C CA . THR A 1 86 ? 3.928 5.795 -1.278 1.00 95.25 86 THR A CA 1
ATOM 726 C C . THR A 1 86 ? 3.422 6.585 -2.490 1.00 95.25 86 THR A C 1
ATOM 728 O O . THR A 1 86 ? 3.883 6.365 -3.608 1.00 95.25 86 THR A O 1
ATOM 731 N N . PHE A 1 87 ? 2.518 7.548 -2.288 1.00 96.25 87 PHE A N 1
ATOM 732 C CA . PHE A 1 87 ? 2.014 8.417 -3.350 1.00 96.25 87 PHE A CA 1
ATOM 733 C C . PHE A 1 87 ? 3.107 9.327 -3.922 1.00 96.25 87 PHE A C 1
ATOM 735 O O . PHE A 1 87 ? 3.225 9.445 -5.140 1.00 96.25 87 PHE A O 1
ATOM 742 N N . ILE A 1 88 ? 3.948 9.926 -3.074 1.00 96.88 88 ILE A N 1
ATOM 743 C CA . ILE A 1 88 ? 5.086 10.742 -3.525 1.00 96.88 88 ILE A CA 1
ATOM 744 C C . ILE A 1 88 ? 6.041 9.897 -4.377 1.00 96.88 88 ILE A C 1
ATOM 746 O O . ILE A 1 88 ? 6.448 10.323 -5.460 1.00 96.88 88 ILE A O 1
ATOM 750 N N . ARG A 1 89 ? 6.355 8.672 -3.936 1.00 95.81 89 ARG A N 1
ATOM 751 C CA . ARG A 1 89 ? 7.182 7.726 -4.704 1.00 95.81 89 ARG A CA 1
ATOM 752 C C . ARG A 1 89 ? 6.540 7.351 -6.044 1.00 95.81 89 ARG A C 1
ATOM 754 O O . ARG A 1 89 ? 7.239 7.275 -7.054 1.00 95.81 89 ARG A O 1
ATOM 761 N N . LEU A 1 90 ? 5.218 7.171 -6.076 1.00 96.25 90 LEU A N 1
ATOM 762 C CA . LEU A 1 90 ? 4.470 6.883 -7.301 1.00 96.25 90 LEU A CA 1
ATOM 763 C C . LEU A 1 90 ? 4.541 8.045 -8.299 1.00 96.25 90 LEU A C 1
ATOM 765 O O . LEU A 1 90 ? 4.802 7.839 -9.479 1.00 96.25 90 LEU A O 1
ATOM 769 N N . VAL A 1 91 ? 4.352 9.280 -7.831 1.00 95.62 91 VAL A N 1
ATOM 770 C CA . VAL A 1 91 ? 4.482 10.473 -8.681 1.00 95.62 91 VAL A CA 1
ATOM 771 C C . VAL A 1 91 ? 5.913 10.605 -9.207 1.00 95.62 91 VAL A C 1
ATOM 773 O O . VAL A 1 91 ? 6.109 10.898 -10.384 1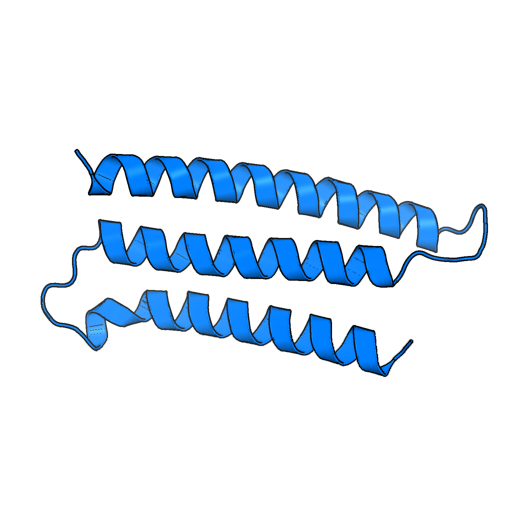.00 95.62 91 VAL A O 1
ATOM 776 N N . GLY A 1 92 ? 6.918 10.322 -8.373 1.00 94.38 92 GLY A N 1
ATOM 777 C CA . GLY A 1 92 ? 8.321 10.341 -8.783 1.00 94.38 92 GLY A CA 1
ATOM 778 C C . GLY A 1 92 ? 8.657 9.30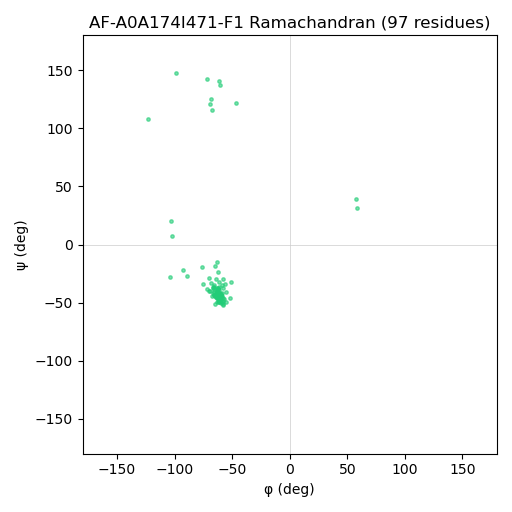8 -9.866 1.00 94.38 92 GLY A C 1
ATOM 779 O O . GLY A 1 92 ? 9.401 9.616 -10.796 1.00 94.38 92 GLY A O 1
ATOM 780 N N . THR A 1 93 ? 8.102 8.096 -9.786 1.00 93.38 93 THR A N 1
ATOM 781 C CA . THR A 1 93 ? 8.275 7.076 -10.839 1.00 93.38 93 THR A CA 1
ATOM 782 C C . THR A 1 93 ? 7.503 7.421 -12.104 1.00 93.38 93 THR A C 1
ATOM 784 O O . THR A 1 93 ? 8.047 7.275 -13.194 1.00 93.38 93 THR A O 1
ATOM 787 N N . LEU A 1 94 ? 6.293 7.969 -11.976 1.00 92.56 94 LEU A N 1
ATOM 788 C CA . LEU A 1 94 ? 5.517 8.461 -13.112 1.00 92.56 94 LEU A CA 1
ATOM 789 C C . LEU A 1 94 ? 6.260 9.569 -13.869 1.00 92.56 94 LEU A C 1
ATOM 791 O O . LEU A 1 94 ? 6.316 9.543 -15.095 1.00 92.56 94 LEU A O 1
ATOM 795 N N . GLN A 1 95 ? 6.879 10.511 -13.153 1.00 92.94 95 GLN A N 1
ATOM 796 C CA . GLN A 1 95 ? 7.677 11.571 -13.767 1.00 92.94 95 GLN A CA 1
ATOM 797 C C . GLN A 1 95 ? 8.857 11.000 -14.568 1.00 92.94 95 GLN A C 1
ATOM 799 O O . GLN A 1 95 ? 9.057 11.408 -15.704 1.00 92.94 95 GLN A O 1
ATOM 804 N N . LYS A 1 96 ? 9.591 10.021 -14.021 1.00 92.19 96 LYS A N 1
ATOM 805 C CA . LYS A 1 96 ? 10.693 9.331 -14.727 1.00 92.19 96 LYS A CA 1
ATOM 806 C C . LYS A 1 96 ? 10.243 8.509 -15.936 1.00 92.19 96 LYS A C 1
ATOM 808 O O . LYS A 1 96 ? 11.072 8.079 -16.726 1.00 92.19 96 LYS A O 1
ATOM 813 N N . LEU A 1 97 ? 8.958 8.178 -16.011 1.00 90.00 97 LEU A N 1
ATOM 814 C CA . LEU A 1 97 ?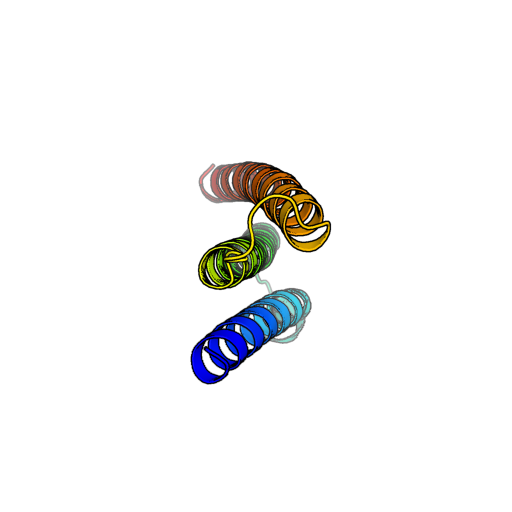 8.399 7.382 -17.096 1.00 90.00 97 LEU A CA 1
ATOM 815 C C . LEU A 1 97 ? 7.925 8.255 -18.263 1.00 90.00 97 LEU A C 1
ATOM 817 O O . LEU A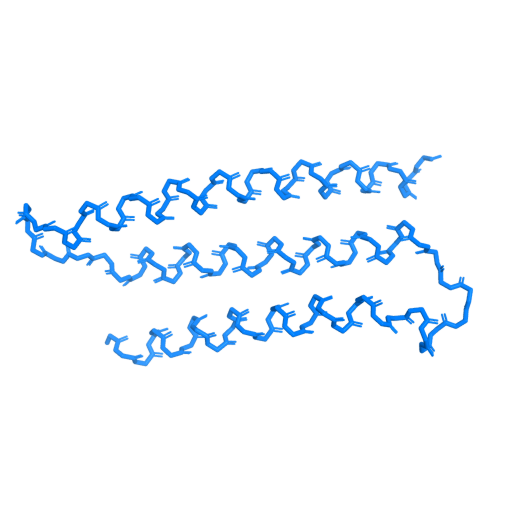 1 97 ? 7.878 7.787 -19.396 1.00 90.00 97 LEU A O 1
ATOM 821 N N . LEU A 1 98 ? 7.557 9.505 -17.973 1.00 87.25 98 LEU A N 1
ATOM 822 C CA . LEU A 1 98 ? 7.043 10.473 -18.943 1.00 87.25 98 LEU A CA 1
ATOM 823 C C . LEU A 1 98 ? 8.129 11.377 -19.552 1.00 87.25 98 LEU A C 1
ATOM 825 O O . LEU A 1 98 ? 7.891 11.933 -20.623 1.00 87.25 98 LEU A O 1
ATOM 829 N N . PHE A 1 99 ? 9.275 11.535 -18.883 1.00 76.12 99 PHE A N 1
ATOM 830 C CA . PHE A 1 99 ? 10.401 12.391 -19.281 1.00 76.12 99 PHE A CA 1
ATOM 831 C C . PHE A 1 99 ? 11.705 11.598 -19.309 1.00 76.12 99 PHE A C 1
ATOM 833 O O . PHE A 1 99 ? 12.518 11.862 -20.222 1.00 76.12 99 PHE A O 1
#

Mean predicted aligned error: 4.87 Å

Foldseek 3Di:
DVVLLVVLVVLLVVLQVQLVVLVCVCVVDPPDDPLVSQLSNLVSVLVSLVSQLVSLVVVQDPDPPDPVNVVSVVSNVVSVVVNVVSVVVNVVSVVVVVD

pLDDT: mean 89.63, std 7.1, range [62.16, 96.94]

Solvent-accessible surface area (backbone atoms only — not comparable to full-atom values): 5293 Å² total; per-residue (Å²): 114,68,71,60,52,53,50,31,53,50,53,24,52,51,25,47,52,51,20,56,50,38,73,50,40,65,82,78,37,84,89,58,56,65,59,58,41,52,32,50,25,39,48,28,48,35,51,19,42,48,38,45,39,54,41,51,61,77,60,62,66,84,64,81,95,37,75,68,44,54,53,48,51,51,51,46,52,54,36,50,53,51,35,52,55,37,47,53,52,35,54,55,33,50,50,67,69,77,106

Nearest PDB structures (foldseek):
  8jxk-assembly2_D  TM=8.943E-01  e=8.049E+00  Mycobacterium tuberculosis H37Rv
  9g2r-assembly1_E  TM=6.709E-01  e=5.117E+00  Homo sapiens
  8qae-assembly2_C-2  TM=5.734E-01  e=4.317E+00  synthetic construct

Organism: NCBI:txid338188

Radius of gyration: 16.51 Å; Cα contacts (8 Å, |Δi|>4): 83; chains: 1; bounding box: 33×26×48 Å